Protein AF-A0A9P5T2H6-F1 (afdb_monomer_lite)

Foldseek 3Di:
DPPPVVVVVVVVVVVVVVVVPPVVPPAPADPAKEWADDAEEEAEQFDKGFTAIDGDPLLVVQQFKKFKWKFWPDDPPTRTHGPDIDTSVCCHPVTDIDGHHPVPDP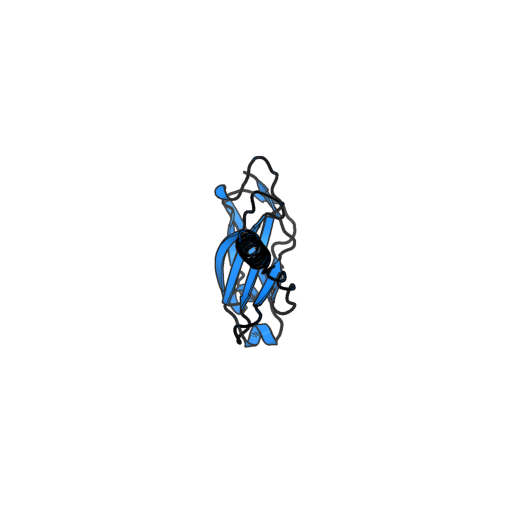PVPQTFIWIKIWTADPVRPHIHMYIHNTYTYYD

Secondary structure (DSSP, 8-state):
--SSHHHHHHHHHHHHHHTT------PPBPTTEEEEESPS-EEETT-EEEEEEEE-HHHHHH--EEEEEEEESSSSS--EEEEEEEEHHHHHHT-EEEE--GGG--GGG--EEEEEEEEE-TTSS-EEEEE---EEEE-

Structure (mmCIF, N/CA/C/O backbone):
data_AF-A0A9P5T2H6-F1
#
_entry.id   AF-A0A9P5T2H6-F1
#
loop_
_atom_site.group_PDB
_atom_site.id
_atom_site.type_symbol
_atom_site.label_atom_id
_atom_site.label_alt_id
_atom_site.label_comp_id
_atom_site.label_asym_id
_atom_site.label_entity_id
_atom_site.label_seq_id
_atom_site.pdbx_PDB_ins_code
_atom_site.Cartn_x
_atom_site.Cartn_y
_atom_site.Cartn_z
_atom_site.occupancy
_atom_site.B_iso_or_equiv
_atom_site.auth_seq_id
_atom_site.auth_comp_id
_atom_site.auth_asym_id
_atom_site.auth_atom_id
_atom_site.pdbx_PDB_model_num
ATOM 1 N N . MET A 1 1 ? 40.667 40.234 29.623 1.00 48.88 1 MET A N 1
ATOM 2 C CA . MET A 1 1 ? 40.601 39.515 28.327 1.00 48.88 1 MET A CA 1
ATOM 3 C C . MET A 1 1 ? 39.384 38.575 28.277 1.00 48.88 1 MET A C 1
ATOM 5 O O . MET A 1 1 ? 39.532 37.395 28.008 1.00 48.88 1 MET A O 1
ATOM 9 N N . LEU A 1 2 ? 38.168 39.090 28.521 1.00 47.62 2 LEU A N 1
ATOM 10 C CA . LEU A 1 2 ? 36.951 38.270 28.707 1.00 47.62 2 LEU A CA 1
ATOM 11 C C . LEU A 1 2 ? 35.986 38.274 27.500 1.00 47.62 2 LEU A C 1
ATOM 13 O O . LEU A 1 2 ? 34.939 37.643 27.541 1.00 47.62 2 LEU A O 1
ATOM 17 N N . LYS A 1 3 ? 36.309 39.009 26.425 1.00 49.50 3 LYS A N 1
ATOM 18 C CA . LYS A 1 3 ? 35.368 39.285 25.320 1.00 49.50 3 LYS A CA 1
ATOM 19 C C . LYS A 1 3 ? 35.448 38.308 24.137 1.00 49.50 3 LYS A C 1
ATOM 21 O O . LYS A 1 3 ? 34.554 38.317 23.301 1.00 49.50 3 LYS A O 1
ATOM 26 N N . ARG A 1 4 ? 36.488 37.467 24.048 1.00 49.22 4 ARG A N 1
ATOM 27 C CA . ARG A 1 4 ? 36.669 36.532 22.914 1.00 49.22 4 ARG A CA 1
ATOM 28 C C . ARG A 1 4 ? 35.973 35.183 23.119 1.00 49.22 4 ARG A C 1
ATOM 30 O O . ARG A 1 4 ? 35.505 34.599 22.151 1.00 49.22 4 ARG A O 1
ATOM 37 N N . SER A 1 5 ? 35.832 34.725 24.362 1.00 51.25 5 SER A N 1
ATOM 38 C CA . SER A 1 5 ? 35.280 33.397 24.671 1.00 51.25 5 SER A CA 1
ATOM 39 C C . SER A 1 5 ? 33.758 33.305 24.498 1.00 51.25 5 SER A C 1
ATOM 41 O O . SER A 1 5 ? 33.239 32.238 24.191 1.00 51.25 5 SER A O 1
ATOM 43 N N . VAL A 1 6 ? 33.041 34.426 24.635 1.00 54.59 6 VAL A N 1
ATOM 44 C CA . VAL A 1 6 ? 31.573 34.475 24.492 1.00 54.59 6 VAL A CA 1
ATOM 45 C C . VAL A 1 6 ? 31.141 34.375 23.022 1.00 54.59 6 VAL A C 1
ATOM 47 O O . VAL A 1 6 ? 30.129 33.753 22.712 1.00 54.59 6 VAL A O 1
ATOM 50 N N . PHE A 1 7 ? 31.940 34.916 22.097 1.00 49.75 7 PHE A N 1
ATOM 51 C CA . PHE A 1 7 ? 31.629 34.895 20.663 1.00 49.75 7 PHE A CA 1
ATOM 52 C C . PHE A 1 7 ? 31.753 33.497 20.039 1.00 49.75 7 PHE A C 1
ATOM 54 O O . PHE A 1 7 ? 30.961 33.138 19.172 1.00 49.75 7 PHE A O 1
ATOM 61 N N . VAL A 1 8 ? 32.709 32.688 20.505 1.00 55.00 8 VAL A N 1
ATOM 62 C CA . VAL A 1 8 ? 32.920 31.321 19.996 1.00 55.00 8 VAL A CA 1
ATOM 63 C C . VAL A 1 8 ? 31.794 30.383 20.444 1.00 55.00 8 VAL A C 1
ATOM 65 O O . VAL A 1 8 ? 31.330 29.558 19.660 1.00 55.00 8 VAL A O 1
ATOM 68 N N . ALA A 1 9 ? 31.291 30.557 21.671 1.00 54.66 9 ALA A N 1
ATOM 69 C CA . ALA A 1 9 ? 30.161 29.781 22.181 1.00 54.66 9 ALA A CA 1
ATOM 70 C C . ALA A 1 9 ? 28.856 30.077 21.417 1.00 54.66 9 ALA A C 1
ATOM 72 O O . ALA A 1 9 ? 28.113 29.152 21.095 1.00 54.66 9 ALA A O 1
ATOM 73 N N . LEU A 1 10 ? 28.605 31.343 21.056 1.00 52.38 10 LEU A N 1
ATOM 74 C CA . LEU A 1 10 ? 27.418 31.718 20.278 1.00 52.38 10 LEU A CA 1
ATOM 75 C C . LEU A 1 10 ? 27.420 31.114 18.862 1.00 52.38 10 LEU A C 1
ATOM 77 O O . LEU A 1 10 ? 26.370 30.705 18.370 1.00 52.38 10 LEU A O 1
ATOM 81 N N . PHE A 1 11 ? 28.587 31.018 18.218 1.00 54.00 11 PHE A N 1
ATOM 82 C CA . PHE A 1 11 ? 28.701 30.472 16.861 1.00 54.00 11 PHE A CA 1
ATOM 83 C C . PHE A 1 11 ? 28.448 28.954 16.818 1.00 54.00 11 PHE A C 1
ATOM 85 O O . PHE A 1 11 ? 27.804 28.451 15.899 1.00 54.00 11 PHE A O 1
ATOM 92 N N . LEU A 1 12 ? 28.888 28.223 17.848 1.00 52.81 12 LEU A N 1
ATOM 93 C CA . LEU A 1 12 ? 28.669 26.775 17.963 1.00 52.81 12 LEU A CA 1
ATOM 94 C C . LEU A 1 12 ? 27.196 26.415 18.231 1.00 52.81 12 LEU A C 1
ATOM 96 O O . LEU A 1 12 ? 26.704 25.396 17.738 1.00 52.81 12 LEU A O 1
ATOM 100 N N . ILE A 1 13 ? 26.466 27.269 18.952 1.00 55.00 13 ILE A N 1
ATOM 101 C CA . ILE A 1 13 ? 25.021 27.102 19.174 1.00 55.00 13 ILE A CA 1
ATOM 102 C C . ILE A 1 13 ? 24.235 27.415 17.888 1.00 55.00 13 ILE A C 1
ATOM 104 O O . ILE A 1 13 ? 23.270 26.725 17.565 1.00 55.00 13 ILE A O 1
ATOM 108 N N . LEU A 1 14 ? 24.677 28.395 17.092 1.00 49.84 14 LEU A N 1
ATOM 109 C CA . LEU A 1 14 ? 24.021 28.725 15.824 1.00 49.84 14 LEU A CA 1
ATOM 110 C C . LEU A 1 14 ? 24.182 27.602 14.780 1.00 49.84 14 LEU A C 1
ATOM 112 O O . LEU A 1 14 ? 23.217 27.240 14.110 1.00 49.84 14 LEU A O 1
ATOM 116 N N . CYS A 1 15 ? 25.362 26.976 14.689 1.00 52.38 15 C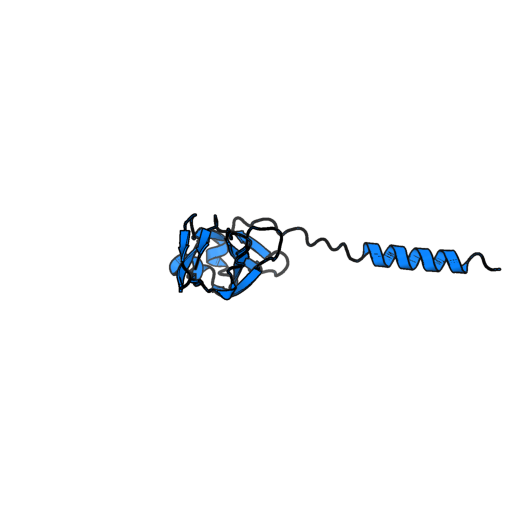YS A N 1
ATOM 117 C CA . CYS A 1 15 ? 25.603 25.865 13.757 1.00 52.38 15 CYS A CA 1
ATOM 118 C C . CYS A 1 15 ? 24.863 24.567 14.133 1.00 52.38 15 CYS A C 1
ATOM 120 O O . CYS A 1 15 ? 24.476 23.796 13.251 1.00 52.38 15 CYS A O 1
ATOM 122 N N . SER A 1 16 ? 24.623 24.319 15.423 1.00 50.91 16 SER A N 1
ATOM 123 C CA . SER A 1 16 ? 23.868 23.138 15.874 1.00 50.91 16 SER A CA 1
ATOM 124 C C . SER A 1 16 ? 22.359 23.262 15.623 1.00 50.91 16 SER A C 1
ATOM 126 O O . SER A 1 16 ? 21.704 22.249 15.385 1.00 50.91 16 SER A O 1
ATOM 128 N N . LEU A 1 17 ? 21.816 24.484 15.566 1.00 48.34 17 LEU A N 1
ATOM 129 C CA . LEU A 1 17 ? 20.412 24.740 15.213 1.00 48.34 17 LEU A CA 1
ATOM 130 C C . LEU A 1 17 ? 20.136 24.701 13.699 1.00 48.34 17 LEU A C 1
ATOM 132 O O . LEU A 1 17 ? 19.025 24.374 13.293 1.00 48.34 17 LEU A O 1
ATOM 136 N N . LEU A 1 18 ? 21.131 24.988 12.855 1.00 46.19 18 LEU A N 1
ATOM 137 C CA . LEU A 1 18 ? 21.001 24.894 11.391 1.00 46.19 18 LEU A CA 1
ATOM 138 C C . LEU A 1 18 ? 21.125 23.455 10.858 1.00 46.19 18 LEU A C 1
ATOM 140 O O . LEU A 1 18 ? 20.645 23.158 9.767 1.00 46.19 18 LEU A O 1
ATOM 144 N N . SER A 1 19 ? 21.725 22.547 11.631 1.00 44.47 19 SER A N 1
ATOM 145 C CA . SER A 1 19 ? 21.992 21.165 11.203 1.00 44.47 19 SER A CA 1
ATOM 146 C C . SER A 1 19 ? 20.778 20.229 11.307 1.00 44.47 19 SER A C 1
ATOM 148 O O . SER A 1 19 ? 20.809 19.121 10.776 1.00 44.47 19 SER A O 1
ATOM 150 N N . THR A 1 20 ? 19.694 20.642 11.971 1.00 44.12 20 THR A N 1
ATOM 151 C CA . THR A 1 20 ? 18.470 19.829 12.116 1.00 44.12 20 THR A CA 1
ATOM 152 C C . THR A 1 20 ? 17.445 20.072 11.008 1.00 44.12 20 THR A C 1
ATOM 154 O O . THR A 1 20 ? 16.461 19.343 10.909 1.00 44.12 20 THR A O 1
ATOM 157 N N . LEU A 1 21 ? 17.699 21.032 10.116 1.00 42.44 21 LEU A N 1
ATOM 158 C CA . LEU A 1 21 ? 16.897 21.293 8.923 1.00 42.44 21 LEU A CA 1
ATOM 159 C C . LEU A 1 21 ? 17.477 20.584 7.691 1.00 42.44 21 LEU A C 1
ATOM 161 O O . LEU A 1 21 ? 17.468 21.126 6.589 1.00 42.44 21 LEU A O 1
ATOM 165 N N . VAL A 1 22 ? 17.872 19.313 7.827 1.00 37.97 22 VAL A N 1
ATOM 166 C CA . VAL A 1 22 ? 17.695 18.380 6.704 1.00 37.97 22 VAL A CA 1
ATOM 167 C C . VAL A 1 22 ? 16.191 18.138 6.608 1.00 37.97 22 VAL A C 1
ATOM 169 O O . VAL A 1 22 ? 15.660 17.116 7.036 1.00 37.97 22 VAL A O 1
ATOM 172 N N . SER A 1 23 ? 15.479 19.148 6.102 1.00 36.00 23 SER A N 1
ATOM 173 C CA . SER A 1 23 ? 14.141 18.955 5.571 1.00 36.00 23 SER A CA 1
ATOM 174 C C . SER A 1 23 ? 14.317 17.937 4.463 1.00 36.00 23 SER A C 1
ATOM 176 O O . SER A 1 23 ? 14.825 18.268 3.393 1.00 36.00 23 SER A O 1
ATOM 178 N N . ALA A 1 24 ? 13.985 16.679 4.755 1.00 38.94 24 ALA A N 1
ATOM 179 C CA . ALA A 1 24 ? 13.773 15.674 3.737 1.00 38.94 24 ALA A CA 1
ATOM 180 C C . ALA A 1 24 ? 12.833 16.324 2.726 1.00 38.94 24 ALA A C 1
ATOM 182 O O . ALA A 1 24 ? 11.663 16.550 3.043 1.00 38.94 24 ALA A O 1
ATOM 183 N N . ILE A 1 25 ? 13.377 16.723 1.570 1.00 41.75 25 ILE A N 1
ATOM 184 C CA . ILE A 1 25 ? 12.581 17.223 0.456 1.00 41.75 25 ILE A CA 1
ATOM 185 C C . ILE A 1 25 ? 11.472 16.185 0.317 1.00 41.75 25 ILE A C 1
ATOM 187 O O . ILE A 1 25 ? 11.799 15.000 0.172 1.00 41.75 25 ILE A O 1
ATOM 191 N N . PRO A 1 26 ? 10.194 16.562 0.507 1.00 44.66 26 PRO A N 1
ATOM 192 C CA . PRO A 1 26 ? 9.118 15.595 0.449 1.00 44.66 26 PRO A CA 1
ATOM 193 C C . PRO A 1 26 ? 9.252 14.921 -0.906 1.00 44.66 26 PRO A C 1
ATOM 195 O O . PRO A 1 26 ? 9.212 15.608 -1.926 1.00 44.66 26 PRO A O 1
ATOM 198 N N . ALA A 1 27 ? 9.533 13.613 -0.900 1.00 56.34 27 ALA A N 1
ATOM 199 C CA . ALA A 1 27 ? 9.768 12.876 -2.131 1.00 56.34 27 ALA A CA 1
ATOM 200 C C . ALA A 1 27 ? 8.617 13.204 -3.087 1.00 56.34 27 ALA A C 1
ATOM 202 O O . ALA A 1 27 ? 7.455 13.189 -2.697 1.00 56.34 27 ALA A O 1
ATOM 203 N N . THR A 1 28 ? 8.906 13.649 -4.299 1.00 60.72 28 THR A N 1
ATOM 204 C CA . THR A 1 28 ? 7.821 13.998 -5.211 1.00 60.72 28 THR A CA 1
ATOM 205 C C . THR A 1 28 ? 7.035 12.721 -5.535 1.00 60.72 28 THR A C 1
ATOM 207 O O . THR A 1 28 ? 7.640 11.651 -5.680 1.00 60.72 28 THR A O 1
ATOM 210 N N . PRO A 1 29 ? 5.689 12.782 -5.602 1.00 66.81 29 PRO A N 1
ATOM 211 C CA . PRO A 1 29 ? 4.898 11.651 -6.063 1.00 66.81 29 PRO A CA 1
ATOM 212 C C . PRO A 1 29 ? 5.441 11.169 -7.410 1.00 66.81 29 PRO A C 1
ATOM 214 O O . PRO A 1 29 ? 5.700 11.982 -8.300 1.00 66.81 29 PRO A O 1
ATOM 217 N N . SER A 1 30 ? 5.671 9.865 -7.553 1.00 73.50 30 SER A N 1
ATOM 218 C CA . SER A 1 30 ? 6.319 9.325 -8.753 1.00 73.50 30 SER A CA 1
ATOM 219 C C . SER A 1 30 ? 5.300 8.743 -9.719 1.00 73.50 30 SER A C 1
ATOM 221 O O . SER A 1 30 ? 4.443 7.962 -9.336 1.00 73.50 30 SER A O 1
ATOM 223 N N . TYR A 1 31 ? 5.430 9.024 -11.011 1.00 77.31 31 TYR A N 1
ATOM 224 C CA . TYR A 1 31 ? 4.513 8.496 -12.029 1.00 77.31 31 TYR A CA 1
ATOM 225 C C . TYR A 1 31 ? 4.737 7.007 -12.367 1.00 77.31 31 TYR A C 1
ATOM 227 O O . TYR A 1 31 ? 4.048 6.452 -13.221 1.00 77.31 31 TYR A O 1
ATOM 235 N N . GLU A 1 32 ? 5.717 6.341 -11.748 1.00 86.06 32 GLU A N 1
ATOM 236 C CA . GLU A 1 32 ? 6.113 4.975 -12.109 1.00 86.06 32 GLU A CA 1
ATOM 237 C C . GLU A 1 32 ? 5.154 3.882 -11.612 1.00 86.06 32 GLU A C 1
ATOM 239 O O . GLU A 1 32 ? 4.892 2.909 -12.334 1.00 86.06 32 GLU A O 1
ATOM 244 N N . ILE A 1 33 ? 4.660 4.027 -10.379 1.00 89.88 33 ILE A N 1
ATOM 245 C CA . ILE A 1 33 ? 3.776 3.073 -9.697 1.00 89.88 33 ILE A CA 1
ATOM 246 C C . ILE A 1 33 ? 2.607 3.855 -9.114 1.00 89.88 33 ILE A C 1
ATOM 248 O O . ILE A 1 33 ? 2.728 4.436 -8.044 1.00 89.88 33 ILE A O 1
ATOM 252 N N . ASP A 1 34 ? 1.475 3.856 -9.802 1.00 92.00 34 ASP A N 1
ATOM 253 C CA . ASP A 1 34 ? 0.299 4.640 -9.428 1.00 92.00 34 ASP A CA 1
ATOM 254 C C . ASP A 1 34 ? -0.708 3.789 -8.641 1.00 92.00 34 ASP A C 1
ATOM 256 O O . ASP A 1 34 ? -1.088 2.710 -9.102 1.00 92.00 34 ASP A O 1
ATOM 260 N N . LEU A 1 35 ? -1.128 4.230 -7.451 1.00 92.62 35 LEU A N 1
ATOM 261 C CA . LEU A 1 35 ? -2.114 3.508 -6.639 1.00 92.62 35 LEU A CA 1
ATOM 262 C C . LEU A 1 35 ? -3.531 3.820 -7.122 1.00 92.62 35 LEU A C 1
ATOM 264 O O . LEU A 1 35 ? -4.057 4.899 -6.892 1.00 92.62 35 LEU A O 1
ATOM 268 N N . ILE A 1 36 ? -4.190 2.816 -7.697 1.00 94.06 36 ILE A N 1
ATOM 269 C CA . ILE A 1 36 ? -5.566 2.924 -8.211 1.00 94.06 36 ILE A CA 1
ATOM 270 C C . ILE A 1 36 ? -6.620 2.396 -7.229 1.00 94.06 36 ILE A C 1
ATOM 272 O O . ILE A 1 36 ? -7.818 2.507 -7.474 1.00 94.06 36 ILE A O 1
ATOM 276 N N . LYS A 1 37 ? -6.189 1.744 -6.143 1.00 94.00 37 LYS A N 1
ATOM 277 C CA . LYS A 1 37 ? -7.049 1.276 -5.051 1.00 94.00 37 LYS A CA 1
ATOM 278 C C . LYS A 1 37 ? -6.333 1.420 -3.702 1.00 94.00 37 LYS A C 1
ATOM 280 O O . LYS A 1 37 ? -5.108 1.272 -3.674 1.00 94.00 37 LYS A O 1
ATOM 285 N N . PRO A 1 38 ? -7.068 1.582 -2.588 1.00 91.00 38 PRO A N 1
ATOM 286 C CA . PRO A 1 38 ? -8.528 1.715 -2.508 1.00 91.00 38 PRO A CA 1
ATOM 287 C C . PRO A 1 38 ? -9.042 3.035 -3.103 1.00 91.00 38 PRO A C 1
ATOM 289 O O . PRO A 1 38 ? -8.360 4.054 -3.033 1.00 91.00 38 PRO A O 1
ATOM 292 N N . VAL A 1 39 ? -10.236 2.981 -3.696 1.00 88.62 39 VAL A N 1
ATOM 293 C CA . VAL A 1 39 ? -11.024 4.180 -4.033 1.00 88.62 39 VAL A CA 1
ATOM 294 C C . VAL A 1 39 ? -11.752 4.668 -2.785 1.00 88.62 39 VAL A C 1
ATOM 296 O O . VAL A 1 39 ? -11.905 3.900 -1.824 1.00 88.62 39 VAL A O 1
ATOM 299 N N . TYR A 1 40 ? -12.221 5.914 -2.809 1.00 88.62 40 TYR A N 1
ATOM 300 C CA . TYR A 1 40 ? -12.989 6.467 -1.696 1.00 88.62 40 TYR A CA 1
ATOM 301 C C . TYR A 1 40 ? -14.174 5.581 -1.292 1.00 88.62 40 TYR A C 1
ATOM 303 O O . TYR A 1 40 ? -14.985 5.178 -2.123 1.00 88.62 40 TYR A O 1
ATOM 311 N N . GLY A 1 41 ? -14.275 5.280 0.004 1.00 88.56 41 GLY A N 1
ATOM 312 C CA . GLY A 1 41 ? -15.320 4.420 0.551 1.00 88.56 41 GLY A CA 1
ATOM 313 C C . GLY A 1 41 ? -15.361 4.422 2.077 1.00 88.56 41 GLY A C 1
ATOM 314 O O . GLY A 1 41 ? -14.475 4.982 2.730 1.00 88.56 41 GLY A O 1
ATOM 315 N N . ASN A 1 42 ? -16.400 3.789 2.622 1.00 90.56 42 ASN A N 1
ATOM 316 C CA . ASN A 1 42 ? -16.585 3.553 4.051 1.00 90.56 42 ASN A CA 1
ATOM 317 C C . ASN A 1 42 ? -16.483 2.051 4.323 1.00 90.56 42 ASN A C 1
ATOM 319 O O . ASN A 1 42 ? -17.153 1.268 3.656 1.00 90.56 42 ASN A O 1
ATOM 323 N N . TYR A 1 43 ? -15.665 1.679 5.299 1.00 91.00 43 TYR A N 1
ATOM 324 C CA . TYR A 1 43 ? -15.416 0.294 5.700 1.00 91.00 43 TYR A CA 1
ATOM 325 C C . TYR A 1 43 ? -15.607 0.136 7.213 1.00 91.00 43 TYR A C 1
ATOM 327 O O . TYR A 1 43 ? -15.706 1.135 7.934 1.00 91.00 43 TYR A O 1
ATOM 335 N N . THR A 1 44 ? -15.619 -1.096 7.705 1.00 91.44 44 THR A N 1
ATOM 336 C CA . THR A 1 44 ? -15.653 -1.418 9.139 1.00 91.44 44 THR A CA 1
ATOM 337 C C . THR A 1 44 ? -14.366 -2.106 9.590 1.00 91.44 44 THR A C 1
ATOM 339 O O . THR A 1 44 ? -13.554 -2.579 8.788 1.00 91.44 44 THR A O 1
ATOM 342 N N . VAL A 1 45 ? -14.131 -2.152 10.901 1.00 91.06 45 VAL A N 1
ATOM 343 C CA . VAL A 1 45 ? -13.058 -2.974 11.466 1.00 91.06 45 VAL A CA 1
ATOM 344 C C . VAL A 1 45 ? -13.295 -4.436 11.089 1.00 91.06 45 VAL A C 1
ATOM 346 O O . VAL A 1 45 ? -14.376 -4.984 11.261 1.00 91.06 45 VAL A O 1
ATOM 349 N N . GLY A 1 46 ? -12.243 -5.093 10.607 1.00 93.19 46 GLY A N 1
ATOM 350 C CA . GLY A 1 46 ? -12.286 -6.472 10.136 1.00 93.19 46 GLY A CA 1
ATOM 351 C C . GLY A 1 46 ? -12.466 -6.612 8.627 1.00 93.19 46 GLY A C 1
ATOM 352 O O . GLY A 1 46 ? -12.099 -7.670 8.106 1.00 93.19 46 GLY A O 1
ATOM 353 N N . ASP A 1 47 ? -12.920 -5.566 7.928 1.00 94.75 47 ASP A N 1
ATOM 354 C CA . ASP A 1 47 ? -13.001 -5.564 6.468 1.00 94.75 47 ASP A CA 1
ATOM 355 C C . ASP A 1 47 ? -11.625 -5.744 5.829 1.00 94.75 47 ASP A C 1
ATOM 357 O O . ASP A 1 47 ? -10.595 -5.309 6.352 1.00 94.75 47 ASP A O 1
ATOM 361 N N . ILE A 1 48 ? -11.609 -6.369 4.652 1.00 95.31 48 ILE A N 1
ATOM 362 C CA . ILE A 1 48 ? -10.399 -6.523 3.849 1.00 95.31 48 ILE A CA 1
ATOM 363 C C . ILE A 1 48 ? -10.428 -5.515 2.708 1.00 95.31 48 ILE A C 1
ATOM 365 O O . ILE A 1 48 ? -11.194 -5.656 1.754 1.00 95.31 48 ILE A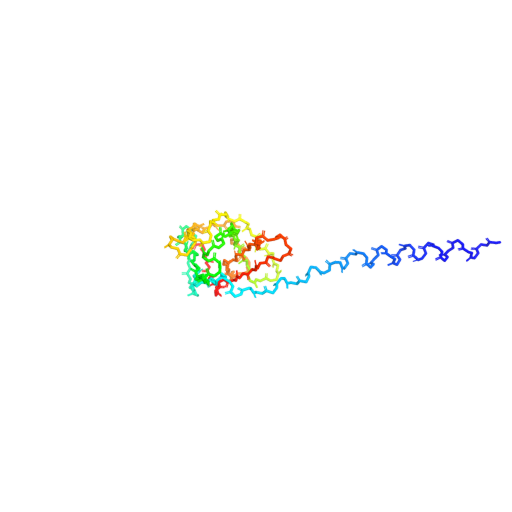 O 1
ATOM 369 N N . ILE A 1 49 ? -9.519 -4.548 2.751 1.00 94.38 49 ILE A N 1
ATOM 370 C CA . ILE A 1 49 ? -9.275 -3.642 1.631 1.00 94.38 49 ILE A CA 1
ATOM 371 C C . ILE A 1 49 ? -8.154 -4.184 0.748 1.00 94.38 49 ILE A C 1
ATOM 373 O O . ILE A 1 49 ? -7.265 -4.909 1.196 1.00 94.38 49 ILE A O 1
ATOM 377 N N . THR A 1 50 ? -8.184 -3.829 -0.535 1.00 96.00 50 THR A N 1
ATOM 378 C CA . THR A 1 50 ? -7.142 -4.225 -1.490 1.00 96.00 50 THR A CA 1
ATOM 379 C C . THR A 1 50 ? -6.459 -2.990 -2.053 1.00 96.00 50 THR A C 1
ATOM 381 O O . THR A 1 50 ? -7.087 -2.214 -2.771 1.00 96.00 50 THR A O 1
ATOM 384 N N . ALA A 1 51 ? -5.165 -2.837 -1.782 1.00 96.44 51 ALA A N 1
ATOM 385 C CA . ALA A 1 51 ? -4.316 -1.883 -2.480 1.00 96.44 51 ALA A CA 1
ATOM 386 C C . ALA A 1 51 ? -3.890 -2.473 -3.827 1.00 96.44 51 ALA A C 1
ATOM 388 O O . ALA A 1 51 ? -3.453 -3.623 -3.903 1.00 96.44 51 ALA A O 1
ATOM 389 N N . LYS A 1 52 ? -4.033 -1.705 -4.906 1.00 96.94 52 LYS A N 1
ATOM 390 C CA . LYS A 1 52 ? -3.674 -2.149 -6.258 1.00 96.94 52 LYS A CA 1
ATOM 391 C C . LYS A 1 52 ? -3.026 -1.005 -7.009 1.00 96.94 52 LYS A C 1
ATOM 393 O O . LYS A 1 52 ? -3.470 0.133 -6.880 1.00 96.94 52 LYS A O 1
ATOM 398 N N . ALA A 1 53 ? -2.011 -1.325 -7.804 1.00 95.38 53 ALA A N 1
ATOM 399 C CA . ALA A 1 53 ? -1.265 -0.331 -8.559 1.00 95.38 53 ALA A CA 1
ATOM 400 C C . ALA A 1 53 ? -1.341 -0.542 -10.076 1.00 95.38 53 ALA A C 1
ATOM 402 O O . ALA A 1 53 ? -1.480 -1.665 -10.567 1.00 95.38 53 ALA A O 1
ATOM 403 N N . LYS A 1 54 ? -1.182 0.546 -10.824 1.00 95.69 54 LYS A N 1
ATOM 404 C CA . LYS A 1 54 ? -0.850 0.548 -12.246 1.00 95.69 54 LYS A CA 1
ATOM 405 C C . LYS A 1 54 ? 0.643 0.843 -12.388 1.00 95.69 54 LYS A C 1
ATOM 407 O O . LYS A 1 54 ? 1.177 1.715 -11.716 1.00 95.69 54 LYS A O 1
ATOM 412 N N . LEU A 1 55 ? 1.320 0.095 -13.257 1.00 93.44 55 LEU A N 1
ATOM 413 C CA . LEU A 1 55 ? 2.760 0.244 -13.492 1.00 93.44 55 LEU A CA 1
ATOM 414 C C . LEU A 1 55 ? 3.019 0.793 -14.886 1.00 93.44 55 LEU A C 1
ATOM 416 O O . LEU A 1 55 ? 2.404 0.331 -15.853 1.00 93.44 55 LEU A O 1
ATOM 420 N N . THR A 1 56 ? 4.012 1.667 -15.005 1.00 91.00 56 THR A N 1
ATOM 421 C CA . THR A 1 56 ? 4.627 1.979 -16.298 1.00 91.00 56 THR A CA 1
ATOM 422 C C . THR A 1 56 ? 5.414 0.777 -16.838 1.00 91.00 56 THR A C 1
ATOM 424 O O . THR A 1 56 ? 5.708 -0.190 -16.124 1.00 91.00 56 THR A O 1
ATOM 427 N N . LYS A 1 57 ? 5.805 0.825 -18.121 1.00 90.19 57 LYS A N 1
ATOM 428 C CA . LYS A 1 57 ? 6.670 -0.205 -18.729 1.00 90.19 57 LYS A CA 1
ATOM 429 C C . LYS A 1 57 ? 8.012 -0.323 -17.990 1.00 90.19 57 LYS A C 1
ATOM 431 O O . LYS A 1 57 ? 8.489 -1.440 -17.789 1.00 90.19 57 LYS A O 1
ATOM 436 N N . ALA A 1 58 ? 8.582 0.804 -17.555 1.00 87.38 58 ALA A N 1
ATOM 437 C CA . ALA A 1 58 ? 9.837 0.854 -16.807 1.00 87.38 58 ALA A CA 1
ATOM 438 C C . ALA A 1 58 ? 9.706 0.189 -15.427 1.00 87.38 58 ALA A C 1
ATOM 440 O O . ALA A 1 58 ? 10.438 -0.761 -15.145 1.00 87.38 58 ALA A O 1
ATOM 441 N N . ALA A 1 59 ? 8.706 0.577 -14.625 1.00 88.56 59 ALA A N 1
ATOM 442 C CA . ALA A 1 59 ? 8.452 -0.031 -13.315 1.00 88.56 59 ALA A CA 1
ATOM 443 C C . ALA A 1 59 ? 8.132 -1.525 -13.416 1.00 88.56 59 ALA A C 1
ATOM 445 O O . ALA A 1 59 ? 8.601 -2.330 -12.610 1.00 88.56 59 ALA A O 1
ATOM 446 N N . ARG A 1 60 ? 7.379 -1.929 -14.447 1.00 90.06 60 ARG A N 1
ATOM 447 C CA . ARG A 1 60 ? 7.105 -3.344 -14.718 1.00 90.06 60 ARG A CA 1
ATOM 448 C C . ARG A 1 60 ? 8.382 -4.115 -15.050 1.00 90.06 60 ARG A C 1
ATOM 450 O O . ARG A 1 60 ? 8.489 -5.270 -14.650 1.00 90.06 60 ARG A O 1
ATOM 457 N N . LYS A 1 61 ? 9.340 -3.520 -15.767 1.00 91.00 61 LYS A N 1
ATOM 458 C CA . LYS A 1 61 ? 10.632 -4.158 -16.061 1.00 91.00 61 LYS A CA 1
ATOM 459 C C . LYS A 1 61 ? 11.505 -4.252 -14.805 1.00 91.00 61 LYS A C 1
ATOM 461 O O . LYS A 1 61 ? 12.014 -5.332 -14.529 1.00 91.00 61 LYS A O 1
ATOM 466 N N . ALA A 1 62 ? 11.624 -3.165 -14.042 1.00 88.81 62 ALA A N 1
ATOM 467 C CA . ALA A 1 62 ? 12.450 -3.096 -12.834 1.00 88.81 62 ALA A CA 1
ATOM 468 C C . ALA A 1 62 ? 11.909 -3.956 -11.677 1.00 88.81 62 ALA A C 1
ATOM 470 O O . ALA A 1 62 ? 12.684 -4.533 -10.922 1.00 88.81 62 ALA A O 1
ATOM 471 N N . ASN A 1 63 ? 10.581 -4.066 -11.552 1.00 92.62 63 ASN A N 1
ATOM 472 C CA . ASN A 1 63 ? 9.883 -4.821 -10.507 1.00 92.62 63 ASN A CA 1
ATOM 473 C C . ASN A 1 63 ? 10.438 -4.588 -9.080 1.00 92.62 63 ASN A C 1
ATOM 475 O O . ASN A 1 63 ? 10.835 -5.552 -8.403 1.00 92.62 63 ASN A O 1
ATOM 479 N N . PRO A 1 64 ? 10.495 -3.325 -8.616 1.00 90.69 64 PRO A N 1
ATOM 480 C CA . PRO A 1 64 ? 11.058 -3.014 -7.310 1.00 90.69 64 PRO A CA 1
ATOM 481 C C . PRO A 1 64 ? 10.244 -3.651 -6.177 1.00 90.69 64 PRO A C 1
ATOM 483 O O . PRO A 1 64 ? 9.071 -4.010 -6.341 1.00 90.69 64 PRO A O 1
ATOM 486 N N . MET A 1 65 ? 10.883 -3.784 -5.013 1.00 93.25 65 MET A N 1
ATOM 487 C CA . MET A 1 65 ? 10.159 -3.995 -3.759 1.00 93.25 65 MET A CA 1
ATOM 488 C C . MET A 1 65 ? 9.459 -2.697 -3.368 1.00 93.25 65 MET A C 1
ATOM 490 O O . MET A 1 65 ? 10.066 -1.625 -3.391 1.00 93.25 65 MET A O 1
ATOM 494 N N . VAL A 1 66 ? 8.187 -2.815 -3.014 1.00 93.00 66 VAL A N 1
ATOM 495 C CA . VAL A 1 66 ? 7.315 -1.717 -2.620 1.00 93.00 66 VAL A CA 1
ATOM 496 C C . VAL A 1 66 ? 6.904 -1.932 -1.173 1.00 93.00 66 VAL A C 1
ATOM 498 O O . VAL A 1 66 ? 6.343 -2.972 -0.835 1.00 93.00 66 VAL A O 1
ATOM 501 N N . LYS A 1 67 ? 7.154 -0.925 -0.345 1.00 93.81 67 LYS A N 1
ATOM 502 C CA . LYS A 1 67 ? 6.706 -0.844 1.038 1.00 93.81 67 LYS A CA 1
ATOM 503 C C . LYS A 1 67 ? 5.295 -0.280 1.075 1.00 93.81 67 LYS A C 1
ATOM 505 O O . LYS A 1 67 ? 5.076 0.821 0.575 1.00 93.81 67 LYS A O 1
ATOM 510 N N . VAL A 1 68 ? 4.355 -1.009 1.661 1.00 94.88 68 VAL A N 1
ATOM 511 C CA . VAL A 1 68 ? 2.947 -0.615 1.792 1.00 94.88 68 VAL A CA 1
ATOM 512 C C . VAL A 1 68 ? 2.707 -0.079 3.196 1.00 94.88 68 VAL A C 1
ATOM 514 O O . VAL A 1 68 ? 3.074 -0.699 4.194 1.00 94.88 68 VAL A O 1
ATOM 517 N N . ILE A 1 69 ? 2.103 1.097 3.281 1.00 93.12 69 ILE A N 1
ATOM 518 C CA . ILE A 1 69 ? 1.957 1.856 4.515 1.00 93.12 69 ILE A CA 1
ATOM 519 C C . ILE A 1 69 ? 0.493 2.263 4.681 1.00 93.12 69 ILE A C 1
ATOM 521 O O . ILE A 1 69 ? -0.104 2.851 3.781 1.00 93.12 69 ILE A O 1
ATOM 525 N N . MET A 1 70 ? -0.082 1.969 5.844 1.00 91.88 70 MET A N 1
ATOM 526 C CA . MET A 1 70 ? -1.353 2.539 6.273 1.00 91.88 70 MET A CA 1
ATOM 527 C C . MET A 1 70 ? -1.098 3.942 6.808 1.00 91.88 70 MET A C 1
ATOM 529 O O . MET A 1 70 ? -0.345 4.108 7.769 1.00 91.88 70 MET A O 1
ATOM 533 N N . GLN A 1 71 ? -1.737 4.951 6.219 1.00 89.12 71 GLN A N 1
ATOM 534 C CA . GLN A 1 71 ? -1.565 6.330 6.650 1.00 89.12 71 GLN A CA 1
ATOM 535 C C . GLN A 1 71 ? -2.896 7.007 6.974 1.00 89.12 71 GLN A C 1
ATOM 537 O O . GLN A 1 71 ? -3.850 6.923 6.206 1.00 89.12 71 GLN A O 1
ATOM 542 N N . LYS A 1 72 ? -2.953 7.756 8.076 1.00 85.81 72 LYS A N 1
ATOM 543 C CA . LYS A 1 72 ? -4.044 8.698 8.351 1.00 85.81 72 LYS A CA 1
ATOM 544 C C . LYS A 1 72 ? -3.759 10.032 7.657 1.00 85.81 72 LYS A C 1
ATOM 546 O O . LYS A 1 72 ? -2.652 10.551 7.744 1.00 85.81 72 LYS A O 1
ATOM 551 N N . LYS A 1 73 ? -4.760 10.615 6.990 1.00 75.56 73 LYS A N 1
ATOM 552 C CA . LYS A 1 73 ? -4.648 11.892 6.254 1.00 75.56 73 LYS A CA 1
ATOM 553 C C . LYS A 1 73 ? -4.715 13.136 7.166 1.00 75.56 73 LYS A C 1
ATOM 555 O O . LYS A 1 73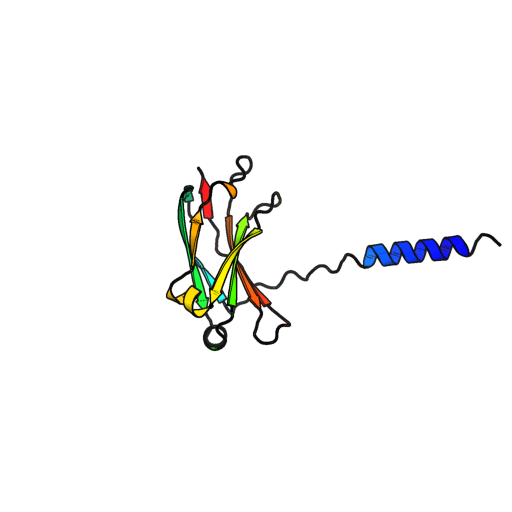 ? -4.671 14.251 6.662 1.00 75.56 73 LYS A O 1
ATOM 560 N N . ALA A 1 74 ? -4.854 12.959 8.482 1.00 65.69 74 ALA A N 1
ATOM 561 C CA . ALA A 1 74 ? -4.984 14.039 9.465 1.00 65.69 74 ALA A CA 1
ATOM 562 C C . ALA A 1 74 ? -3.653 14.353 10.164 1.00 65.69 74 ALA A C 1
ATOM 564 O O . ALA A 1 74 ? -2.785 13.490 10.267 1.00 65.69 74 ALA A O 1
ATOM 565 N N . THR A 1 75 ? -3.529 15.582 10.666 1.00 61.72 75 THR A N 1
ATOM 566 C CA . THR A 1 75 ? -2.263 16.176 11.109 1.00 61.72 75 THR A CA 1
ATOM 567 C C . THR A 1 75 ? -1.635 15.458 12.309 1.00 61.72 75 THR A C 1
ATOM 569 O O . THR A 1 75 ? -0.431 15.245 12.271 1.00 61.72 75 THR A O 1
ATOM 572 N N . LEU A 1 76 ? -2.401 15.021 13.325 1.00 56.44 76 LEU A N 1
ATOM 573 C CA . LEU A 1 76 ? -1.914 14.253 14.493 1.00 56.44 76 LEU A CA 1
ATOM 574 C C . LEU A 1 76 ? -3.072 13.548 15.245 1.00 56.44 76 LEU A C 1
ATOM 576 O O . LEU A 1 76 ? -4.140 14.155 15.328 1.00 56.44 76 LEU A O 1
ATOM 580 N N . PRO A 1 77 ? -2.878 12.356 15.864 1.00 54.22 77 PRO A N 1
ATOM 581 C CA . PRO A 1 77 ? -1.722 11.466 15.741 1.00 54.22 77 PRO A CA 1
ATOM 582 C C . PRO A 1 77 ? -1.621 10.854 14.341 1.00 54.22 77 PRO A C 1
ATOM 584 O O . PRO A 1 77 ? -2.616 10.409 13.760 1.00 54.22 77 PRO A O 1
ATOM 587 N N . LEU A 1 78 ? -0.400 10.818 13.808 1.00 68.38 78 LEU A N 1
ATOM 588 C CA . LEU A 1 78 ? -0.113 10.232 12.504 1.00 68.38 78 LEU A CA 1
ATOM 589 C C . LEU A 1 78 ? -0.106 8.709 12.631 1.00 68.38 78 LEU A C 1
ATOM 591 O O . LEU A 1 78 ? 0.850 8.125 13.134 1.00 68.38 78 LEU A O 1
ATOM 595 N N . VAL A 1 79 ? -1.144 8.050 12.121 1.00 75.38 79 VAL A N 1
ATOM 596 C CA . VAL A 1 79 ? -0.977 6.654 11.706 1.00 75.38 79 VAL A CA 1
ATOM 597 C C . VAL A 1 79 ? -0.121 6.703 10.449 1.00 75.38 79 VAL A C 1
ATOM 599 O O . VAL A 1 79 ? -0.504 7.348 9.475 1.00 75.38 79 VAL A O 1
ATOM 602 N N . ASN A 1 80 ? 1.058 6.097 10.499 1.00 86.31 80 ASN A N 1
ATOM 603 C CA . ASN A 1 80 ? 1.961 5.918 9.366 1.00 86.31 80 ASN A CA 1
ATOM 604 C C . ASN A 1 80 ? 2.640 4.553 9.523 1.00 86.31 80 ASN A C 1
ATOM 606 O O . ASN A 1 80 ? 3.839 4.446 9.772 1.00 86.31 80 ASN A O 1
ATOM 610 N N . GLU A 1 81 ? 1.818 3.509 9.510 1.00 89.06 81 GLU A N 1
ATOM 611 C CA . GLU A 1 81 ? 2.210 2.163 9.900 1.00 89.06 81 GLU A CA 1
ATOM 612 C C . GLU A 1 81 ? 2.617 1.343 8.683 1.00 89.06 81 GLU A C 1
ATOM 614 O O . GLU A 1 81 ? 1.869 1.210 7.717 1.00 89.06 81 GLU A O 1
ATOM 619 N N . HIS A 1 82 ? 3.810 0.761 8.738 1.00 92.19 82 HIS A N 1
ATOM 620 C CA . HIS A 1 82 ? 4.229 -0.221 7.754 1.00 92.19 82 HIS A CA 1
ATOM 621 C C . HIS A 1 82 ? 3.411 -1.507 7.919 1.00 92.19 82 HIS A C 1
ATOM 623 O O . HIS A 1 82 ? 3.494 -2.151 8.959 1.00 92.19 82 HIS A O 1
ATOM 629 N N . ILE A 1 83 ? 2.663 -1.887 6.882 1.00 93.81 83 ILE A N 1
ATOM 630 C CA . ILE A 1 83 ? 1.779 -3.063 6.910 1.00 93.81 83 ILE A CA 1
ATOM 631 C C . ILE A 1 83 ? 2.290 -4.233 6.062 1.00 93.81 83 ILE A C 1
ATOM 633 O O . ILE A 1 83 ? 1.744 -5.330 6.147 1.00 93.81 83 ILE A O 1
ATOM 637 N N . GLY A 1 84 ? 3.339 -4.025 5.264 1.00 95.56 84 GLY A N 1
ATOM 638 C CA . GLY A 1 84 ? 4.066 -5.093 4.587 1.00 95.56 84 GLY A CA 1
ATOM 639 C C . GLY A 1 84 ? 4.783 -4.640 3.321 1.00 95.56 84 GLY A C 1
ATOM 640 O O . GLY A 1 84 ? 4.613 -3.517 2.848 1.00 95.56 84 GLY A O 1
ATOM 641 N N . ASP A 1 85 ? 5.551 -5.563 2.749 1.00 95.56 85 ASP A N 1
ATOM 642 C CA . ASP A 1 85 ? 6.321 -5.356 1.528 1.00 95.56 85 ASP A CA 1
ATOM 643 C C . ASP A 1 85 ? 5.823 -6.288 0.411 1.00 95.56 85 ASP A C 1
ATOM 645 O O . ASP A 1 85 ? 5.492 -7.451 0.644 1.00 95.56 85 ASP A O 1
ATOM 649 N N . ILE A 1 86 ? 5.779 -5.795 -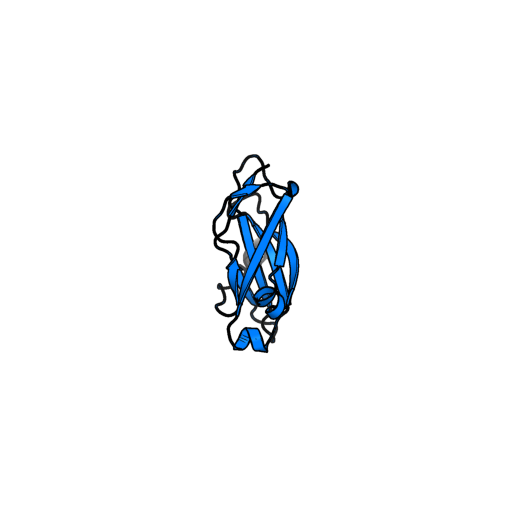0.826 1.00 96.81 86 ILE A N 1
ATOM 650 C CA . ILE A 1 86 ? 5.315 -6.555 -1.996 1.00 96.81 86 ILE A CA 1
ATOM 651 C C . ILE A 1 86 ? 6.088 -6.150 -3.254 1.00 96.81 86 ILE A C 1
ATOM 653 O O . ILE A 1 86 ? 6.495 -5.003 -3.417 1.00 96.81 86 ILE A O 1
ATOM 657 N N . ARG A 1 87 ? 6.295 -7.083 -4.189 1.00 95.69 87 ARG A N 1
ATOM 658 C CA . ARG A 1 87 ? 6.861 -6.760 -5.508 1.00 95.69 87 ARG A CA 1
ATOM 659 C C . ARG A 1 87 ? 5.865 -5.941 -6.326 1.00 95.69 87 ARG A C 1
ATOM 661 O O . ARG A 1 87 ? 4.682 -6.274 -6.369 1.00 95.69 87 ARG A O 1
ATOM 668 N N . ALA A 1 88 ? 6.341 -4.932 -7.055 1.00 94.56 88 ALA A N 1
ATOM 669 C CA . ALA A 1 88 ? 5.481 -4.062 -7.863 1.00 94.56 88 ALA A CA 1
ATOM 670 C C . ALA A 1 88 ? 4.558 -4.842 -8.824 1.00 94.56 88 ALA A C 1
ATOM 672 O O . ALA A 1 88 ? 3.373 -4.526 -8.943 1.00 94.56 88 ALA A O 1
ATOM 673 N N . LYS A 1 89 ? 5.060 -5.903 -9.476 1.00 96.31 89 LYS A N 1
ATOM 674 C CA . LYS A 1 89 ? 4.252 -6.774 -10.352 1.00 96.31 89 LYS A CA 1
ATOM 675 C C . LYS A 1 89 ? 3.128 -7.493 -9.606 1.00 96.31 89 LYS A C 1
ATOM 677 O O . LYS A 1 89 ? 2.027 -7.596 -10.148 1.00 96.31 89 LYS A O 1
ATOM 682 N N . ASP A 1 90 ? 3.381 -7.983 -8.396 1.00 98.00 90 ASP A N 1
ATOM 683 C CA . ASP A 1 90 ? 2.359 -8.649 -7.583 1.00 98.00 90 ASP A CA 1
ATOM 684 C C . ASP A 1 90 ? 1.328 -7.636 -7.075 1.00 98.00 90 ASP A C 1
ATOM 686 O O . ASP A 1 90 ? 0.129 -7.889 -7.172 1.00 98.00 90 ASP A O 1
ATOM 690 N N . LEU A 1 91 ? 1.763 -6.440 -6.664 1.00 97.19 91 LEU A N 1
ATOM 691 C CA . LEU A 1 91 ? 0.860 -5.342 -6.304 1.00 97.19 91 LEU A CA 1
ATOM 692 C C . LEU A 1 91 ? -0.066 -4.950 -7.467 1.00 97.19 91 LEU A C 1
ATOM 694 O O . LEU A 1 91 ? -1.235 -4.630 -7.256 1.00 97.19 91 LEU A O 1
ATOM 698 N N . ALA A 1 92 ? 0.429 -4.992 -8.704 1.00 96.69 92 ALA A N 1
ATOM 699 C CA . ALA A 1 92 ? -0.365 -4.661 -9.884 1.00 96.69 92 ALA A CA 1
ATOM 700 C C . ALA A 1 92 ? -1.297 -5.792 -10.344 1.00 96.69 92 ALA A C 1
ATOM 702 O O . ALA A 1 92 ? -2.413 -5.533 -10.795 1.00 96.69 92 ALA A O 1
ATOM 703 N N . SER A 1 93 ? -0.854 -7.047 -10.251 1.00 96.81 93 SER A N 1
ATOM 704 C CA . SER A 1 93 ? -1.617 -8.206 -10.735 1.00 96.81 93 SER A CA 1
ATOM 705 C C . SER A 1 93 ? -2.579 -8.756 -9.680 1.00 96.81 93 SER A C 1
ATOM 707 O O . SER A 1 93 ? -3.778 -8.862 -9.944 1.00 96.81 93 SER A O 1
ATOM 709 N N . LYS A 1 94 ? -2.072 -9.049 -8.481 1.00 96.81 94 LYS A N 1
ATOM 710 C CA . LYS A 1 94 ? -2.797 -9.680 -7.367 1.00 96.81 94 LYS A CA 1
ATOM 711 C C . LYS A 1 94 ? -3.363 -8.656 -6.382 1.00 96.81 94 LYS A C 1
ATOM 713 O O . LYS A 1 94 ? -4.418 -8.891 -5.798 1.00 96.81 94 LYS A O 1
ATOM 718 N N . GLY A 1 95 ? -2.691 -7.515 -6.238 1.00 97.19 95 GLY A N 1
ATOM 719 C CA . GLY A 1 95 ? -2.978 -6.544 -5.185 1.00 97.19 95 GLY A CA 1
ATOM 720 C C . GLY A 1 95 ? -2.404 -6.964 -3.831 1.00 97.19 95 GLY A C 1
ATOM 721 O O . GLY A 1 95 ? -1.961 -8.096 -3.641 1.00 97.19 95 GLY A O 1
ATOM 722 N N . PHE A 1 96 ? -2.419 -6.032 -2.884 1.00 97.56 96 PHE A N 1
ATOM 723 C CA . PHE A 1 96 ? -2.038 -6.246 -1.492 1.00 97.56 96 PHE A CA 1
ATOM 724 C C . PHE A 1 96 ? -3.287 -6.141 -0.618 1.00 97.56 96 PHE A C 1
ATOM 726 O O . PHE A 1 96 ? -3.968 -5.114 -0.626 1.00 97.56 96 PHE A O 1
ATOM 733 N N . LYS A 1 97 ? -3.621 -7.217 0.094 1.00 97.06 97 LYS A N 1
ATOM 734 C CA . LYS A 1 97 ? -4.817 -7.286 0.940 1.00 97.06 97 LYS A CA 1
ATOM 735 C C . LYS A 1 97 ? -4.469 -6.886 2.366 1.00 97.06 97 LYS A C 1
ATOM 737 O O . LYS A 1 97 ? -3.488 -7.377 2.914 1.00 97.06 97 LYS A O 1
ATOM 742 N N . VAL A 1 98 ? -5.296 -6.039 2.964 1.00 94.50 98 VAL A N 1
ATOM 743 C CA . VAL A 1 98 ? -5.112 -5.521 4.323 1.00 94.50 98 VAL A CA 1
ATOM 744 C C . VAL A 1 98 ? -6.404 -5.722 5.085 1.00 94.50 98 VAL A C 1
ATOM 746 O O . VAL A 1 98 ? -7.443 -5.235 4.645 1.00 94.50 98 VAL A O 1
ATOM 749 N N . LYS A 1 99 ? -6.343 -6.415 6.222 1.00 95.12 99 LYS A N 1
ATOM 750 C CA . LYS A 1 99 ? -7.465 -6.477 7.159 1.00 95.12 99 LYS A CA 1
ATOM 751 C C . LYS A 1 99 ? -7.442 -5.226 8.034 1.00 95.12 99 LYS A C 1
ATOM 753 O O . LYS A 1 99 ? -6.411 -4.932 8.628 1.00 95.12 99 LYS A O 1
ATOM 758 N N . LEU A 1 100 ? -8.547 -4.490 8.091 1.00 92.06 100 LEU A N 1
ATOM 759 C CA . LEU A 1 100 ? -8.662 -3.276 8.891 1.00 92.06 100 LEU A CA 1
ATOM 760 C C . LEU A 1 100 ? -8.692 -3.607 10.377 1.00 92.06 100 LEU A C 1
ATOM 762 O O . LEU A 1 100 ? -9.537 -4.370 10.841 1.00 92.06 100 LEU A O 1
ATOM 766 N N . GLU A 1 101 ? -7.765 -3.025 11.127 1.00 91.56 101 GLU A N 1
ATOM 767 C CA . GLU A 1 101 ? -7.632 -3.281 12.552 1.00 91.56 101 GLU A CA 1
ATOM 768 C C . GLU A 1 101 ? -8.126 -2.116 13.405 1.00 91.56 101 GLU A C 1
ATOM 770 O O . GLU A 1 101 ? -7.897 -0.944 13.102 1.00 91.56 101 GLU A O 1
ATOM 775 N N . LYS A 1 102 ? -8.726 -2.450 14.552 1.00 89.00 102 LYS A N 1
ATOM 776 C CA . LYS A 1 102 ? -9.195 -1.465 15.534 1.00 89.00 102 LYS A CA 1
ATOM 777 C C . LYS A 1 102 ? -8.073 -0.549 16.029 1.00 89.00 102 LYS A C 1
ATOM 779 O O . LYS A 1 102 ? -8.333 0.615 16.306 1.00 89.00 102 LYS A O 1
ATOM 784 N N . ARG A 1 103 ? -6.826 -1.041 16.094 1.00 87.19 103 ARG A N 1
ATOM 785 C CA . ARG A 1 103 ? -5.659 -0.265 16.562 1.00 87.19 103 ARG A CA 1
ATOM 786 C C . ARG A 1 103 ? -5.378 0.994 15.737 1.00 87.19 103 ARG A C 1
ATOM 788 O O . ARG A 1 103 ? -4.754 1.923 16.234 1.00 87.19 103 ARG A O 1
ATOM 795 N N . TRP A 1 104 ? -5.840 1.035 14.490 1.00 86.00 104 TRP A N 1
ATOM 796 C CA . TRP A 1 104 ? -5.680 2.186 13.604 1.00 86.00 104 TRP A CA 1
ATOM 797 C C . TRP A 1 104 ? -6.760 3.255 13.812 1.00 86.00 104 TRP A C 1
ATOM 799 O O . TRP A 1 104 ? -6.578 4.396 13.383 1.00 86.00 104 TRP A O 1
ATOM 809 N N . LEU A 1 105 ? -7.869 2.923 14.484 1.00 81.69 105 LEU A N 1
ATOM 810 C CA . LEU A 1 105 ? -8.905 3.887 14.831 1.00 81.69 105 LEU A CA 1
ATOM 811 C C . LEU A 1 105 ? -8.469 4.733 16.022 1.00 81.69 105 LEU A C 1
ATOM 813 O O . LEU A 1 105 ? -8.376 4.270 17.155 1.00 81.69 105 LEU A O 1
ATOM 817 N N . ILE A 1 106 ? -8.291 6.023 15.766 1.00 71.81 106 ILE A N 1
ATOM 818 C CA . ILE A 1 106 ? -8.176 7.030 16.818 1.00 71.81 106 ILE A CA 1
ATOM 819 C C . ILE A 1 106 ? -9.586 7.585 17.019 1.00 71.81 106 ILE A C 1
ATOM 821 O O . ILE A 1 106 ? -10.035 8.423 16.231 1.00 71.81 106 ILE A O 1
ATOM 825 N N . LYS A 1 107 ? -10.288 7.044 18.027 1.00 62.94 107 LYS A N 1
ATOM 826 C CA . LYS A 1 107 ? -11.727 7.243 18.297 1.00 62.94 107 LYS A CA 1
ATOM 827 C C . LYS A 1 107 ? -12.187 8.699 18.221 1.00 62.94 107 LYS A C 1
ATOM 829 O O . LYS A 1 107 ? -13.268 8.977 17.723 1.00 62.94 107 LYS A O 1
ATOM 834 N N . GLU A 1 108 ? -11.348 9.624 18.663 1.00 58.62 108 GLU A N 1
ATOM 835 C CA . GLU A 1 108 ? -11.685 11.044 18.806 1.00 58.62 108 GLU A CA 1
ATOM 836 C C . GLU A 1 108 ? -11.630 11.836 17.490 1.00 58.62 108 GLU A C 1
ATOM 838 O O . GLU A 1 108 ? -11.940 13.022 17.468 1.00 58.62 108 GLU A O 1
ATOM 843 N N . GLN A 1 109 ? -11.198 11.224 16.383 1.00 56.84 109 GLN A N 1
ATOM 844 C CA . GLN A 1 109 ? -10.707 11.989 15.237 1.00 56.84 109 GLN A CA 1
ATOM 845 C C . GLN A 1 109 ? -11.173 11.487 13.867 1.00 56.84 109 GLN A C 1
ATOM 847 O O . GLN A 1 109 ? -10.434 11.695 12.906 1.00 56.84 109 GLN A O 1
ATOM 852 N N . GLY A 1 110 ? -12.323 10.801 13.776 1.00 60.88 110 GLY A N 1
ATOM 853 C CA . GLY A 1 110 ? -12.996 10.414 12.518 1.00 60.88 110 GLY A CA 1
ATOM 854 C C . GLY A 1 110 ? -12.055 10.263 11.313 1.00 60.88 110 GLY A C 1
ATOM 855 O O . GLY A 1 110 ? -11.807 11.217 10.581 1.00 60.88 110 GLY A O 1
ATOM 856 N N . GLY A 1 111 ? -11.441 9.094 11.140 1.00 69.62 111 GLY A N 1
ATOM 857 C CA . GLY A 1 111 ? -10.229 8.997 10.327 1.00 69.62 111 GLY A CA 1
ATOM 858 C C . GLY A 1 111 ? -10.498 8.837 8.835 1.00 69.62 111 GLY A C 1
ATOM 859 O O . GLY A 1 111 ? -11.020 7.815 8.400 1.00 69.62 111 GLY A O 1
ATOM 860 N N . LEU A 1 112 ? -10.072 9.815 8.035 1.00 85.44 112 LEU A N 1
ATOM 861 C CA . LEU A 1 112 ? -9.750 9.571 6.632 1.00 85.44 112 LEU A CA 1
ATOM 862 C C . LEU A 1 112 ? -8.356 8.936 6.573 1.00 85.44 112 LEU A C 1
ATOM 864 O O . LEU A 1 112 ? -7.365 9.547 6.977 1.00 85.44 112 LEU A O 1
ATOM 868 N N . PHE A 1 113 ? -8.296 7.709 6.085 1.00 89.19 113 PHE A N 1
ATOM 869 C CA . PHE A 1 113 ? -7.092 6.917 5.884 1.00 89.19 113 PHE A CA 1
ATOM 870 C C . PHE A 1 113 ? -6.754 6.827 4.406 1.00 89.19 113 PHE A C 1
ATOM 872 O O . PHE A 1 113 ? -7.537 7.221 3.546 1.00 89.19 113 PHE A O 1
ATOM 879 N N . ARG A 1 114 ? -5.569 6.317 4.105 1.00 91.31 114 ARG A N 1
ATOM 880 C CA . ARG A 1 114 ? -5.110 5.983 2.763 1.00 91.31 114 ARG A CA 1
ATOM 881 C C . ARG A 1 114 ? -4.042 4.912 2.845 1.00 91.31 114 ARG A C 1
ATOM 883 O O . ARG A 1 114 ? -3.366 4.771 3.864 1.00 91.31 114 ARG A O 1
ATOM 890 N N . ILE A 1 115 ? -3.861 4.205 1.742 1.00 93.50 115 ILE A N 1
ATOM 891 C CA . ILE A 1 115 ? -2.659 3.415 1.537 1.00 93.50 115 ILE A CA 1
ATOM 892 C C . ILE A 1 115 ? -1.633 4.300 0.844 1.00 93.50 115 ILE A C 1
ATOM 894 O O . ILE A 1 115 ? -1.929 4.926 -0.171 1.00 93.50 115 ILE A O 1
ATOM 898 N N . ARG A 1 116 ? -0.431 4.337 1.406 1.00 93.00 116 ARG A N 1
ATOM 899 C CA . ARG A 1 116 ? 0.763 4.892 0.787 1.00 93.00 116 ARG A CA 1
ATOM 900 C C . ARG A 1 116 ? 1.670 3.750 0.368 1.00 93.00 116 ARG A C 1
ATOM 902 O O . ARG A 1 116 ? 1.814 2.769 1.093 1.00 93.00 116 ARG A O 1
ATOM 909 N N . ILE A 1 117 ? 2.316 3.892 -0.774 1.00 92.44 117 ILE A N 1
ATOM 910 C CA . ILE A 1 117 ? 3.427 3.035 -1.167 1.00 92.44 117 ILE A CA 1
ATOM 911 C C . ILE A 1 117 ? 4.706 3.841 -1.258 1.00 92.44 117 ILE A C 1
ATOM 913 O O . ILE A 1 117 ? 4.675 4.963 -1.747 1.00 92.44 117 ILE A O 1
ATOM 917 N N . ASN A 1 118 ? 5.819 3.241 -0.846 1.00 90.88 118 ASN A N 1
ATOM 918 C CA . ASN A 1 118 ? 7.164 3.777 -1.028 1.00 90.88 118 ASN A CA 1
ATOM 919 C C . ASN A 1 118 ? 8.047 2.713 -1.686 1.00 90.88 118 ASN A C 1
ATOM 921 O O . ASN A 1 118 ? 7.967 1.538 -1.334 1.00 90.88 118 ASN A O 1
ATOM 925 N N . TRP A 1 119 ? 8.935 3.097 -2.595 1.00 88.06 119 TRP A N 1
ATOM 926 C CA . TRP A 1 119 ? 9.920 2.180 -3.179 1.00 88.06 119 TRP A CA 1
ATOM 927 C C . TRP A 1 119 ? 11.237 2.895 -3.424 1.00 88.06 119 TRP A C 1
ATOM 929 O O . TRP A 1 119 ? 11.271 4.114 -3.532 1.00 88.06 119 TRP A O 1
ATOM 939 N N . LYS A 1 120 ? 12.328 2.135 -3.532 1.00 79.25 120 LYS A N 1
ATOM 940 C CA . LYS A 1 120 ? 13.609 2.650 -4.027 1.00 79.25 120 LYS A CA 1
ATOM 941 C C . LYS A 1 120 ? 13.707 2.334 -5.518 1.00 79.25 120 LYS A C 1
ATOM 943 O O . LYS A 1 120 ? 13.504 1.176 -5.893 1.00 79.25 120 LYS A O 1
ATOM 948 N N . ALA A 1 121 ? 14.005 3.320 -6.366 1.00 61.28 121 ALA A N 1
ATOM 949 C CA . ALA A 1 121 ? 14.393 3.018 -7.742 1.00 61.28 121 ALA A CA 1
ATOM 950 C C . ALA A 1 121 ? 15.761 2.314 -7.741 1.00 61.28 121 ALA A C 1
ATOM 952 O O . ALA A 1 121 ? 16.548 2.472 -6.804 1.00 61.28 121 ALA A O 1
ATOM 953 N N . GLY A 1 122 ? 16.035 1.511 -8.775 1.00 55.06 122 GLY A N 1
ATOM 954 C CA . GLY A 1 122 ? 17.125 0.521 -8.825 1.00 55.06 122 GLY A CA 1
ATOM 955 C C . GLY A 1 122 ? 18.545 1.021 -8.523 1.00 55.06 122 GLY A C 1
ATOM 956 O O . GLY A 1 122 ? 19.407 0.199 -8.236 1.00 55.06 122 GLY A O 1
ATOM 957 N N . ASN A 1 123 ? 18.778 2.335 -8.512 1.00 46.03 123 ASN A N 1
ATOM 958 C CA . ASN A 1 123 ? 20.091 2.929 -8.246 1.00 46.03 123 ASN A CA 1
ATOM 959 C C . ASN A 1 123 ? 20.207 3.515 -6.824 1.00 46.03 123 ASN A C 1
ATOM 961 O O . ASN A 1 123 ? 21.215 4.125 -6.496 1.00 46.03 123 ASN A O 1
ATOM 965 N N . GLY A 1 124 ? 19.186 3.360 -5.973 1.00 45.06 124 GLY A N 1
ATOM 966 C CA . GLY A 1 124 ? 19.250 3.670 -4.539 1.00 45.06 124 GLY A CA 1
ATOM 967 C C . GLY A 1 124 ? 19.206 5.151 -4.141 1.00 45.06 124 GLY A C 1
ATOM 968 O O . GLY A 1 124 ? 19.113 5.415 -2.945 1.00 45.06 124 GLY A O 1
ATOM 969 N N . ILE A 1 125 ? 19.237 6.089 -5.097 1.00 46.59 125 ILE A N 1
ATOM 970 C CA . ILE A 1 125 ? 19.356 7.535 -4.821 1.00 46.59 125 ILE A CA 1
ATOM 971 C C . ILE A 1 125 ? 17.994 8.250 -4.805 1.00 46.59 125 ILE A C 1
ATOM 973 O O . ILE A 1 125 ? 17.789 9.119 -3.966 1.00 46.59 125 ILE A O 1
ATOM 977 N N . GLU A 1 126 ? 17.023 7.838 -5.626 1.00 56.81 126 GLU A N 1
ATOM 978 C CA . GLU A 1 126 ? 15.669 8.408 -5.596 1.00 56.81 126 GLU A CA 1
ATOM 979 C C . GLU A 1 126 ? 14.620 7.297 -5.528 1.00 56.81 126 GLU A C 1
ATOM 981 O O . GLU A 1 126 ? 14.588 6.363 -6.331 1.00 56.81 126 GLU A O 1
ATOM 986 N N . GLY A 1 127 ? 13.796 7.350 -4.488 1.00 64.12 127 GLY A N 1
ATOM 987 C CA . GLY A 1 127 ? 12.611 6.523 -4.340 1.00 64.12 127 GLY A CA 1
ATOM 988 C C . GLY A 1 127 ? 11.359 7.341 -4.622 1.00 64.12 127 GLY A C 1
ATOM 989 O O . GLY A 1 127 ? 11.361 8.552 -4.429 1.00 64.12 127 GLY A O 1
ATOM 990 N N . GLY A 1 128 ? 10.290 6.687 -5.061 1.00 81.69 128 GLY A N 1
ATOM 991 C CA . GLY A 1 128 ? 8.985 7.325 -5.203 1.00 81.69 128 GLY A CA 1
ATOM 992 C C . GLY A 1 128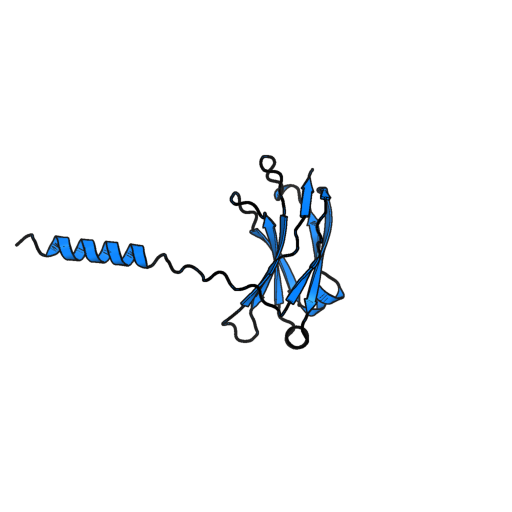 ? 8.083 7.023 -4.015 1.00 81.69 128 GLY A C 1
ATOM 993 O O . GLY A 1 128 ? 8.261 6.010 -3.328 1.00 81.69 128 GLY A O 1
ATOM 994 N N . PHE A 1 129 ? 7.075 7.869 -3.815 1.00 88.31 129 PHE A N 1
ATOM 995 C CA . PHE A 1 129 ? 5.855 7.451 -3.137 1.00 88.31 129 PHE A CA 1
ATOM 996 C C . PHE A 1 129 ? 4.630 7.719 -3.997 1.00 88.31 129 PHE A C 1
ATOM 998 O O . PHE A 1 129 ? 4.679 8.544 -4.904 1.00 88.31 129 PHE A O 1
ATOM 1005 N N . ASN A 1 130 ? 3.535 7.032 -3.687 1.00 90.75 130 ASN A N 1
ATOM 1006 C CA . ASN A 1 130 ? 2.197 7.412 -4.124 1.00 90.75 130 ASN A CA 1
ATOM 1007 C C . ASN A 1 130 ? 1.159 7.035 -3.081 1.00 90.75 130 ASN A C 1
ATOM 1009 O O . ASN A 1 130 ? 1.360 6.121 -2.281 1.00 90.75 130 ASN A O 1
ATOM 1013 N N . ASP A 1 131 ? 0.045 7.753 -3.120 1.00 91.75 131 ASP A N 1
ATOM 1014 C CA . ASP A 1 131 ? -1.067 7.634 -2.193 1.00 91.75 131 ASP A CA 1
ATOM 1015 C C . ASP A 1 131 ? -2.324 7.187 -2.950 1.00 91.75 131 ASP A C 1
ATOM 1017 O O . ASP A 1 131 ? -2.588 7.662 -4.049 1.00 91.75 131 ASP A O 1
ATOM 1021 N N . SER A 1 132 ? -3.129 6.313 -2.352 1.00 92.31 132 SER A N 1
ATOM 1022 C CA . SER A 1 132 ? -4.498 6.059 -2.817 1.00 92.31 132 SER A CA 1
ATOM 1023 C C . SER A 1 132 ? -5.411 7.261 -2.527 1.00 92.31 132 SER A C 1
ATOM 1025 O O . SER A 1 132 ? -5.120 8.033 -1.607 1.00 92.31 132 SER A O 1
ATOM 1027 N N . GLU A 1 133 ? -6.579 7.342 -3.176 1.00 88.31 133 GLU A N 1
ATOM 1028 C CA . GLU A 1 133 ? -7.611 8.372 -2.917 1.00 88.31 133 GLU A CA 1
ATOM 1029 C C . GLU A 1 133 ? -7.983 8.508 -1.428 1.00 88.31 133 GLU A C 1
ATOM 1031 O O . GLU A 1 133 ? -8.239 9.608 -0.923 1.00 88.31 133 GLU A O 1
ATOM 1036 N N . GLY A 1 134 ? -7.938 7.386 -0.710 1.00 86.38 134 GLY A N 1
ATOM 1037 C CA . GLY A 1 134 ? -8.210 7.291 0.716 1.00 86.38 134 GLY A CA 1
ATOM 1038 C C . GLY A 1 134 ? -9.568 6.670 1.004 1.00 86.38 134 GLY A C 1
ATOM 1039 O O . GLY A 1 134 ? -10.331 6.388 0.097 1.00 86.38 134 GLY A O 1
ATOM 1040 N N . PHE A 1 135 ? -9.860 6.399 2.267 1.00 90.12 135 PHE A N 1
ATOM 1041 C CA . PHE A 1 135 ? -11.094 5.762 2.716 1.00 90.12 135 PHE A CA 1
ATOM 1042 C C . PHE A 1 135 ? -11.333 6.059 4.192 1.00 90.12 135 PHE A C 1
ATOM 1044 O O . PHE A 1 135 ? -10.405 6.383 4.931 1.00 90.12 135 PHE A O 1
ATOM 1051 N N . ARG A 1 136 ? -12.576 5.945 4.641 1.00 89.06 136 ARG A N 1
ATOM 1052 C CA . ARG A 1 136 ? -12.924 6.010 6.061 1.00 89.06 136 ARG A CA 1
ATOM 1053 C C . ARG A 1 136 ? -13.213 4.611 6.564 1.00 89.06 136 ARG A C 1
ATOM 1055 O O . ARG A 1 136 ? -13.719 3.778 5.814 1.00 89.06 136 ARG A O 1
ATOM 1062 N N . PHE A 1 137 ? -12.938 4.361 7.834 1.00 86.88 137 PHE A N 1
ATOM 1063 C CA . PHE A 1 137 ? -13.497 3.189 8.488 1.00 86.88 137 PHE A CA 1
ATOM 1064 C C . PHE A 1 137 ? -13.829 3.457 9.951 1.00 86.88 137 PHE A C 1
ATOM 1066 O O . PHE A 1 137 ? -13.346 4.430 10.534 1.00 86.88 137 PHE A O 1
ATOM 1073 N N . HIS A 1 138 ? -14.717 2.631 10.491 1.00 85.44 138 HIS A N 1
ATOM 1074 C CA . HIS A 1 138 ? -15.310 2.755 11.820 1.00 85.44 138 HIS A CA 1
ATOM 1075 C C . HIS A 1 138 ? -15.360 1.390 12.515 1.00 85.44 138 HIS A C 1
ATOM 1077 O O . HIS A 1 138 ? -15.011 0.384 11.898 1.00 85.44 138 HIS A O 1
ATOM 1083 N N . GLU A 1 139 ? -15.702 1.382 13.807 1.00 85.56 139 GLU A N 1
ATOM 1084 C CA . GLU A 1 139 ? -15.894 0.139 14.571 1.00 85.56 139 GLU A CA 1
ATOM 1085 C C . GLU A 1 139 ? -17.021 -0.723 14.002 1.00 85.56 139 GLU A C 1
ATOM 1087 O O . GLU A 1 139 ? -18.029 -0.141 13.541 1.00 85.56 139 GLU A O 1
#

pLDDT: mean 78.1, std 18.94, range [36.0, 98.0]

Sequence (139 aa):
MLKRSVFVALFLILCSLLSTLVSAIPATPSYEIDLIKPVYGNYTVGDIITAKAKLTKAARKANPMVKVIMQKKATLPLVNEHIGDIRAKDLASKGFKVKLEKRWLIKEQGGLFRIRINWKAGNGIEGGFNDSEGFRFHE

Radius of gyration: 20.76 Å; chains: 1; bounding box: 57×49×47 Å